Protein AF-A0A970DKD2-F1 (afdb_monomer_lite)

Foldseek 3Di:
DVLVVVVVVVVVVVVVCVVVPPDDPDDPVVVVVVVVVVVVVQVVDPPHPDDDDPPPPPPVCVVVVVVVVVVVVVVVVVVVVVVVVVVSVD

Structure (mmCIF, N/CA/C/O backbone):
data_AF-A0A970DKD2-F1
#
_entry.id   AF-A0A970DKD2-F1
#
loop_
_atom_site.group_PDB
_atom_site.id
_atom_site.type_symbol
_atom_site.label_atom_id
_atom_site.label_alt_id
_atom_site.label_comp_id
_atom_site.label_asym_id
_atom_site.label_entity_id
_atom_site.label_seq_id
_atom_site.pdbx_PDB_ins_code
_atom_site.Cartn_x
_atom_site.Cartn_y
_atom_site.Cartn_z
_atom_site.occupancy
_atom_site.B_iso_or_equiv
_atom_site.auth_seq_id
_atom_site.auth_comp_id
_atom_site.auth_asym_id
_atom_site.auth_atom_id
_atom_site.pdbx_PDB_model_num
ATOM 1 N N . MET A 1 1 ? 31.593 0.974 -17.034 1.00 57.31 1 MET A N 1
ATOM 2 C CA . MET A 1 1 ? 31.329 2.174 -16.200 1.00 57.31 1 MET A CA 1
ATOM 3 C C . MET A 1 1 ? 29.906 2.719 -16.338 1.00 57.31 1 MET A C 1
ATOM 5 O O . MET A 1 1 ? 29.270 2.896 -15.312 1.00 57.31 1 MET A O 1
ATOM 9 N N . LYS A 1 2 ? 29.355 2.919 -17.549 1.00 64.94 2 LYS A N 1
ATOM 10 C CA . LYS A 1 2 ? 27.972 3.428 -17.722 1.00 64.94 2 LYS A CA 1
ATOM 11 C C . LYS A 1 2 ? 26.890 2.531 -17.088 1.00 64.94 2 LYS A C 1
ATOM 13 O O . LYS A 1 2 ? 26.025 3.035 -16.386 1.00 64.94 2 LYS A O 1
ATOM 18 N N . ARG A 1 3 ? 26.994 1.204 -17.260 1.00 68.56 3 ARG A N 1
ATOM 19 C CA . ARG A 1 3 ? 26.063 0.219 -16.666 1.00 68.56 3 ARG A CA 1
ATOM 20 C C . ARG A 1 3 ? 26.084 0.237 -15.127 1.00 68.56 3 ARG A C 1
ATOM 22 O O . ARG A 1 3 ? 25.032 0.262 -14.506 1.00 68.56 3 ARG A O 1
ATOM 29 N N . ALA A 1 4 ? 27.271 0.335 -14.522 1.00 77.19 4 ALA A N 1
ATOM 30 C CA . ALA A 1 4 ? 27.421 0.440 -13.067 1.00 77.19 4 ALA A CA 1
ATOM 31 C C . ALA A 1 4 ? 26.809 1.737 -12.501 1.00 77.19 4 ALA A C 1
ATOM 33 O O . ALA A 1 4 ? 26.172 1.701 -11.454 1.00 77.19 4 ALA A O 1
ATOM 34 N N . GLY A 1 5 ? 26.940 2.860 -13.218 1.00 83.12 5 GLY A N 1
ATOM 35 C CA . GLY A 1 5 ? 26.309 4.125 -12.830 1.00 83.12 5 GLY A CA 1
ATOM 36 C C . GLY A 1 5 ? 24.779 4.062 -12.844 1.00 83.12 5 GLY A C 1
ATOM 37 O O . GLY A 1 5 ? 24.147 4.582 -11.934 1.00 83.12 5 GLY A O 1
ATOM 38 N N . ILE A 1 6 ? 24.182 3.376 -13.824 1.00 82.19 6 ILE A N 1
ATOM 39 C CA . ILE A 1 6 ? 22.721 3.206 -13.909 1.00 82.19 6 ILE A CA 1
ATOM 40 C C . ILE A 1 6 ? 22.201 2.312 -12.776 1.00 82.19 6 ILE A C 1
ATOM 42 O O . ILE A 1 6 ? 21.203 2.647 -12.144 1.00 82.19 6 ILE A O 1
ATOM 46 N N . VAL A 1 7 ? 22.900 1.213 -12.474 1.00 81.44 7 VAL A N 1
ATOM 47 C CA . VAL A 1 7 ? 22.553 0.331 -11.345 1.00 81.44 7 VAL A CA 1
ATOM 48 C C . VAL A 1 7 ? 22.650 1.083 -10.015 1.00 81.44 7 VAL A C 1
ATOM 50 O O . VAL A 1 7 ? 21.758 0.967 -9.179 1.00 81.44 7 VAL A O 1
ATOM 53 N N . PHE A 1 8 ? 23.684 1.910 -9.841 1.00 85.38 8 PHE A N 1
ATOM 54 C CA . PHE A 1 8 ? 23.826 2.766 -8.663 1.00 85.38 8 PHE A CA 1
ATOM 55 C C . PHE A 1 8 ? 22.672 3.776 -8.539 1.00 85.38 8 PHE A C 1
ATOM 57 O O . PHE A 1 8 ? 22.121 3.954 -7.458 1.00 85.38 8 PHE A O 1
ATOM 64 N N . LEU A 1 9 ? 22.247 4.384 -9.650 1.00 84.62 9 LEU A N 1
ATOM 65 C CA . LEU A 1 9 ? 21.143 5.349 -9.674 1.00 84.62 9 LEU A CA 1
ATOM 66 C C . LEU A 1 9 ? 19.790 4.691 -9.340 1.00 84.62 9 LEU A C 1
ATOM 68 O O . LEU A 1 9 ? 19.011 5.248 -8.567 1.00 84.62 9 LEU A O 1
ATOM 72 N N . LEU A 1 10 ? 19.541 3.481 -9.853 1.00 83.88 10 LEU A N 1
ATOM 73 C CA . LEU A 1 10 ? 18.378 2.662 -9.486 1.00 83.88 10 LEU A CA 1
ATOM 74 C C . LEU A 1 10 ? 18.370 2.325 -7.991 1.00 83.88 10 LEU A C 1
ATOM 76 O O . LEU A 1 10 ? 17.333 2.445 -7.341 1.00 83.88 10 LEU A O 1
ATOM 80 N N . LEU A 1 11 ? 19.528 1.962 -7.435 1.00 83.88 11 LEU A N 1
ATOM 81 C CA . LEU A 1 11 ? 19.675 1.692 -6.006 1.00 83.88 11 LEU A CA 1
ATOM 82 C C . LEU A 1 11 ? 19.359 2.942 -5.166 1.00 83.88 11 LEU A C 1
ATOM 84 O O . LEU A 1 11 ? 18.639 2.852 -4.175 1.00 83.88 11 LEU A O 1
ATOM 88 N N . CYS A 1 12 ? 19.838 4.119 -5.582 1.00 86.69 12 CYS A N 1
ATOM 89 C CA . CYS A 1 12 ? 19.521 5.386 -4.921 1.00 86.69 12 CYS A CA 1
ATOM 90 C C . CYS A 1 12 ? 18.019 5.703 -4.955 1.00 86.69 12 CYS A C 1
ATOM 92 O O . CYS A 1 12 ? 17.466 6.116 -3.936 1.00 86.69 12 CYS A O 1
ATOM 94 N N . PHE A 1 13 ? 17.351 5.485 -6.092 1.00 85.62 13 PHE A N 1
ATOM 95 C CA . PHE A 1 13 ? 15.900 5.663 -6.210 1.00 85.62 13 PHE A CA 1
ATOM 96 C C . PHE A 1 13 ? 15.130 4.714 -5.290 1.00 85.62 13 PHE A C 1
ATOM 98 O O . PHE A 1 13 ? 14.199 5.135 -4.608 1.00 85.62 13 PHE A O 1
ATOM 105 N N . PHE A 1 14 ? 15.550 3.451 -5.226 1.00 83.56 14 PHE A N 1
ATOM 106 C CA . PHE A 1 14 ? 14.939 2.455 -4.354 1.00 83.56 14 PHE A CA 1
ATOM 107 C C . PHE A 1 14 ? 15.078 2.830 -2.871 1.00 83.56 14 PHE A C 1
ATOM 109 O O . PHE A 1 14 ? 14.096 2.822 -2.129 1.00 83.56 14 PHE A O 1
ATOM 116 N N . LEU A 1 15 ? 16.276 3.246 -2.447 1.00 84.81 15 LEU A N 1
ATOM 117 C CA . LEU A 1 15 ? 16.526 3.700 -1.077 1.00 84.81 15 LEU A CA 1
ATOM 118 C C . LEU A 1 15 ? 15.724 4.961 -0.725 1.00 84.81 15 LEU A C 1
ATOM 120 O O . LEU A 1 15 ? 15.168 5.041 0.370 1.00 84.81 15 LEU A O 1
ATOM 124 N N . MET A 1 16 ? 15.608 5.923 -1.648 1.00 84.56 16 MET A N 1
ATOM 125 C CA . MET A 1 16 ? 14.751 7.098 -1.452 1.00 84.56 16 MET A CA 1
ATOM 126 C C . MET A 1 16 ? 13.272 6.722 -1.334 1.00 84.56 16 MET A C 1
ATOM 128 O O . MET A 1 16 ? 12.592 7.259 -0.463 1.00 84.56 16 MET A O 1
ATOM 132 N N . GLY A 1 17 ? 12.788 5.773 -2.140 1.00 81.25 17 GLY A N 1
ATOM 133 C CA . GLY A 1 17 ? 11.420 5.259 -2.044 1.00 81.25 17 GLY A CA 1
ATOM 134 C C . GLY A 1 17 ? 11.116 4.641 -0.678 1.00 81.25 17 GLY A C 1
ATOM 135 O O . GLY A 1 17 ? 10.075 4.928 -0.097 1.00 81.25 17 GLY A O 1
ATOM 136 N N . ILE A 1 18 ? 12.053 3.873 -0.111 1.00 79.00 18 ILE A N 1
ATOM 137 C CA . ILE A 1 18 ? 11.915 3.309 1.244 1.00 79.00 18 ILE A CA 1
ATOM 138 C C . ILE A 1 18 ? 11.859 4.412 2.306 1.00 79.00 18 ILE A C 1
ATOM 140 O O . ILE A 1 18 ? 11.058 4.332 3.235 1.00 79.00 18 ILE A O 1
ATOM 144 N N . ILE A 1 19 ? 12.708 5.439 2.196 1.00 80.19 19 ILE A N 1
ATOM 145 C CA . ILE A 1 19 ? 12.737 6.549 3.159 1.00 80.19 19 ILE A CA 1
ATOM 146 C C . ILE A 1 19 ? 11.450 7.379 3.073 1.00 80.19 19 ILE A C 1
ATOM 148 O O . ILE A 1 19 ? 10.889 7.717 4.112 1.00 80.19 19 ILE A O 1
ATOM 152 N N . ALA A 1 20 ? 10.974 7.673 1.861 1.00 76.12 20 ALA A N 1
ATOM 153 C CA . ALA A 1 20 ? 9.755 8.443 1.621 1.00 76.12 20 ALA A CA 1
ATOM 154 C C . ALA A 1 20 ? 8.477 7.666 1.973 1.00 76.12 20 ALA A C 1
ATOM 156 O O . ALA A 1 20 ? 7.503 8.259 2.422 1.00 76.12 20 ALA A O 1
ATOM 157 N N . GLY A 1 21 ? 8.489 6.342 1.801 1.00 65.50 21 GLY A N 1
ATOM 158 C CA . GLY A 1 21 ? 7.389 5.449 2.163 1.00 65.50 21 GLY A CA 1
ATOM 159 C C . GLY A 1 21 ? 7.334 5.097 3.649 1.00 65.50 21 GLY A C 1
ATOM 160 O O . GLY A 1 21 ? 6.452 4.338 4.052 1.00 65.50 21 GLY A O 1
ATOM 161 N N . LYS A 1 22 ? 8.254 5.615 4.480 1.00 64.38 22 LYS A N 1
ATOM 162 C CA . LYS A 1 22 ? 8.117 5.482 5.931 1.00 64.38 22 LYS A CA 1
ATOM 163 C C . LYS A 1 22 ? 6.798 6.138 6.339 1.00 64.38 22 LYS A C 1
ATOM 165 O O . LYS A 1 22 ? 6.623 7.322 6.053 1.00 64.38 22 LYS A O 1
ATOM 170 N N . PRO A 1 23 ? 5.892 5.408 7.007 1.00 57.03 23 PRO A N 1
ATOM 171 C CA . PRO A 1 23 ? 4.639 5.989 7.445 1.00 57.03 23 PRO A CA 1
ATOM 172 C C . PRO A 1 23 ? 4.935 7.206 8.323 1.00 57.03 23 PRO A C 1
ATOM 174 O O . PRO A 1 23 ? 5.621 7.105 9.345 1.00 57.03 23 PRO A O 1
ATOM 177 N N . THR A 1 24 ? 4.450 8.374 7.903 1.00 60.59 24 THR A N 1
ATOM 178 C CA . THR A 1 24 ? 4.328 9.531 8.787 1.00 60.59 24 THR A CA 1
ATOM 179 C C . THR A 1 24 ? 3.458 9.099 9.964 1.00 60.59 24 THR A C 1
ATOM 181 O O . THR A 1 24 ? 2.481 8.385 9.765 1.00 60.59 24 THR A O 1
ATOM 184 N N . ARG A 1 25 ? 3.862 9.460 11.184 1.00 53.53 25 ARG A N 1
ATOM 185 C CA . ARG A 1 25 ? 3.452 8.857 12.470 1.00 53.53 25 ARG A CA 1
ATOM 186 C C . ARG A 1 25 ? 1.945 8.800 12.782 1.00 53.53 25 ARG A C 1
ATOM 188 O O . ARG A 1 25 ? 1.610 8.189 13.783 1.00 53.53 25 ARG A O 1
ATOM 195 N N . ASP A 1 26 ? 1.070 9.309 11.925 1.00 55.50 26 ASP A N 1
ATOM 196 C CA . ASP A 1 26 ? -0.383 9.162 12.028 1.00 55.50 26 ASP A CA 1
ATOM 197 C C . ASP A 1 26 ? -0.872 8.166 10.973 1.00 55.50 26 ASP A C 1
ATOM 199 O O . ASP A 1 26 ? -1.406 8.518 9.921 1.00 55.50 26 ASP A O 1
ATOM 203 N N . THR A 1 27 ? -0.614 6.882 11.214 1.00 61.94 27 THR A N 1
ATOM 204 C CA . THR A 1 27 ? -1.222 5.832 10.385 1.00 61.94 27 THR A CA 1
ATOM 205 C C . THR A 1 27 ? -2.674 5.642 10.797 1.00 61.94 27 THR A C 1
ATOM 207 O O . THR A 1 27 ? -2.979 5.657 11.987 1.00 61.94 27 THR A O 1
ATOM 210 N N . ALA A 1 28 ? -3.561 5.384 9.833 1.00 63.41 28 ALA A N 1
ATOM 211 C CA . ALA A 1 28 ? -4.954 5.016 10.103 1.00 63.41 28 ALA A CA 1
ATOM 212 C C . ALA A 1 28 ? -5.067 3.869 11.127 1.00 63.41 28 ALA A C 1
ATOM 214 O O . ALA A 1 28 ? -5.999 3.827 11.916 1.00 63.41 28 ALA A O 1
ATOM 215 N N . SER A 1 29 ? -4.078 2.971 11.177 1.00 65.88 29 SER A N 1
ATOM 216 C CA . SER A 1 29 ? -3.994 1.892 12.164 1.00 65.88 29 SER A CA 1
ATOM 217 C C . SER A 1 29 ? -3.839 2.376 13.608 1.00 65.88 29 SER A C 1
ATOM 219 O O . SER A 1 29 ? -4.289 1.696 14.525 1.00 65.88 29 SER A O 1
ATOM 221 N N . GLN A 1 30 ? -3.179 3.514 13.826 1.00 70.38 30 GLN A N 1
ATOM 22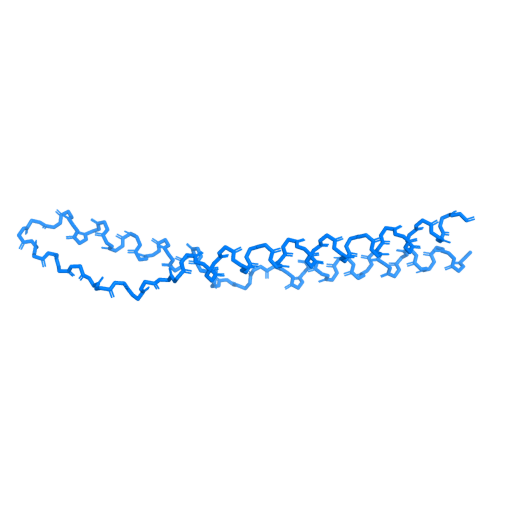2 C CA . GLN A 1 30 ? -2.979 4.085 15.155 1.00 70.38 30 GLN A CA 1
ATOM 223 C C . GLN A 1 30 ? -4.248 4.798 15.641 1.00 70.38 30 GLN A C 1
ATOM 225 O O . GLN A 1 30 ? -4.652 4.566 16.775 1.00 70.38 30 GLN A O 1
ATOM 230 N N . ASP A 1 31 ? -4.926 5.538 14.755 1.00 75.88 31 ASP A N 1
ATOM 231 C CA . ASP A 1 31 ? -6.259 6.118 15.005 1.00 75.88 31 ASP A CA 1
ATOM 232 C C . ASP A 1 31 ? -7.307 5.022 15.272 1.00 75.88 31 ASP A C 1
ATOM 234 O O . ASP A 1 31 ? -8.052 5.082 16.244 1.00 75.88 31 ASP A O 1
ATOM 238 N N . LEU A 1 32 ? -7.307 3.944 14.479 1.00 77.62 32 LEU A N 1
ATOM 239 C CA . LEU A 1 32 ? -8.187 2.791 14.705 1.00 77.62 32 LEU A CA 1
ATOM 240 C C . LEU A 1 32 ? -7.932 2.113 16.052 1.00 77.62 32 LEU A C 1
ATOM 242 O O . LEU A 1 32 ? -8.878 1.679 16.705 1.00 77.62 32 LEU A O 1
ATOM 246 N N . LYS A 1 33 ? -6.667 2.014 16.470 1.00 78.62 33 LYS A N 1
ATOM 247 C CA . LYS A 1 33 ? -6.314 1.420 17.760 1.00 78.62 33 LYS A CA 1
ATOM 248 C C . LYS A 1 33 ? -6.786 2.288 18.926 1.00 78.62 33 LYS A C 1
ATOM 250 O O . LYS A 1 33 ? -7.324 1.754 19.884 1.00 78.62 33 LYS A O 1
ATOM 255 N N . GLU A 1 34 ? -6.616 3.602 18.828 1.00 82.06 34 GLU A N 1
ATOM 256 C CA . GLU A 1 34 ? -7.076 4.548 19.849 1.00 82.06 34 GLU A CA 1
ATOM 257 C C . GLU A 1 34 ? -8.606 4.525 19.987 1.00 82.06 34 GLU A C 1
ATOM 259 O O . GLU A 1 34 ? -9.125 4.375 21.091 1.00 82.06 34 GLU A O 1
ATOM 264 N N . ARG A 1 35 ? -9.333 4.531 18.863 1.00 80.19 35 ARG A N 1
ATOM 265 C CA . ARG A 1 35 ? -10.800 4.401 18.857 1.00 80.19 35 ARG A CA 1
ATOM 266 C C . ARG A 1 35 ? -11.287 3.071 19.427 1.00 80.19 35 ARG A C 1
ATOM 268 O O . ARG A 1 35 ? -12.323 3.040 20.085 1.00 80.19 35 ARG A O 1
ATOM 275 N N . LEU A 1 36 ? -10.562 1.980 19.174 1.00 83.44 36 LEU A N 1
ATOM 276 C CA . LEU A 1 36 ? -10.896 0.666 19.722 1.00 83.44 36 LEU A CA 1
ATOM 277 C C . LEU A 1 36 ? -10.715 0.634 21.245 1.00 83.44 36 LEU A C 1
ATOM 279 O O . LEU A 1 36 ? -11.611 0.172 21.946 1.00 83.44 36 LEU A O 1
ATOM 283 N N . ASP A 1 37 ? -9.600 1.167 21.751 1.00 84.75 37 ASP A N 1
ATOM 284 C CA . ASP A 1 37 ? -9.330 1.244 23.192 1.00 84.75 37 ASP A CA 1
ATOM 285 C C . ASP A 1 37 ? -10.393 2.088 23.922 1.00 84.75 37 ASP A C 1
ATOM 287 O O . ASP A 1 37 ? -10.786 1.768 25.047 1.00 84.75 37 ASP A O 1
ATOM 291 N N . ASP A 1 38 ? -10.872 3.169 23.304 1.00 82.94 38 ASP A N 1
ATOM 292 C CA . ASP A 1 38 ? -11.923 4.011 23.883 1.00 82.94 38 ASP A CA 1
ATOM 293 C C . ASP A 1 38 ? -13.302 3.345 23.836 1.00 82.94 38 ASP A C 1
ATOM 295 O O . ASP A 1 38 ? -14.025 3.376 24.835 1.00 82.94 38 ASP A O 1
ATOM 299 N N . PHE A 1 39 ? -13.626 2.647 22.744 1.00 81.75 39 PHE A N 1
ATOM 300 C CA . PHE A 1 39 ? -14.829 1.820 22.655 1.00 81.75 39 PHE A CA 1
ATOM 301 C C . PHE A 1 39 ? -14.846 0.719 23.725 1.00 81.75 39 PHE A C 1
ATOM 303 O O . PHE A 1 39 ? -15.858 0.529 24.400 1.00 81.75 39 PHE A O 1
ATOM 310 N N . GLU A 1 40 ? -13.726 0.017 23.932 1.00 81.06 40 GLU A N 1
ATOM 311 C CA . GLU A 1 40 ? -13.619 -1.024 24.960 1.00 81.06 40 GLU A CA 1
ATOM 312 C C . GLU A 1 40 ? -13.866 -0.466 26.369 1.00 81.06 40 GLU A C 1
ATOM 314 O O . GLU A 1 40 ? -14.603 -1.065 27.151 1.00 81.06 40 GLU A O 1
ATOM 319 N N . LYS A 1 41 ? -13.324 0.709 26.709 1.00 83.06 41 LYS A N 1
ATOM 320 C CA . LYS A 1 41 ? -13.608 1.349 28.009 1.00 83.06 41 LYS A CA 1
ATOM 321 C C . LYS A 1 41 ? -15.084 1.715 28.157 1.00 83.06 41 LYS A C 1
ATOM 323 O O . LYS A 1 41 ? -15.659 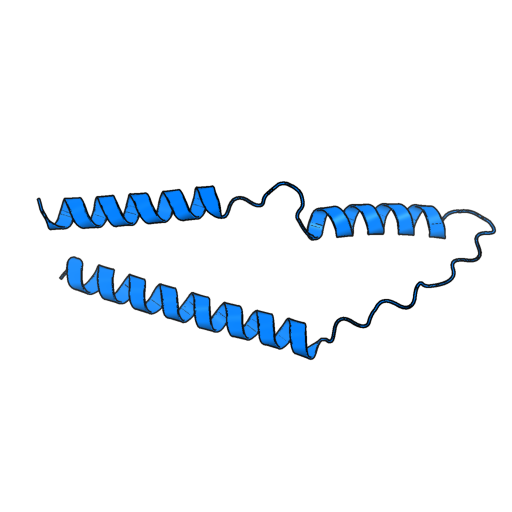1.573 29.240 1.00 83.06 41 LYS A O 1
ATOM 328 N N . GLU A 1 42 ? -15.692 2.188 27.076 1.00 77.56 42 GLU A N 1
ATOM 329 C CA . GLU A 1 42 ? -17.075 2.641 27.057 1.00 77.56 42 GLU A CA 1
ATOM 330 C C . GLU A 1 42 ? -18.060 1.480 27.295 1.00 77.56 42 GLU A C 1
ATOM 332 O O . GLU A 1 42 ? -18.977 1.615 28.109 1.00 77.56 42 GLU A O 1
ATOM 337 N N . ILE A 1 43 ? -17.837 0.306 26.693 1.00 76.50 43 ILE A N 1
ATOM 338 C CA . ILE A 1 43 ? -18.723 -0.865 26.857 1.00 76.50 43 ILE A CA 1
ATOM 339 C C . ILE A 1 43 ? -18.574 -1.590 28.205 1.00 76.50 43 ILE A C 1
ATOM 341 O O . ILE A 1 43 ? -19.496 -2.285 28.631 1.00 76.50 43 ILE A O 1
ATOM 345 N N . VAL A 1 44 ? -17.431 -1.456 28.887 1.00 80.44 44 VAL A N 1
ATOM 346 C CA . V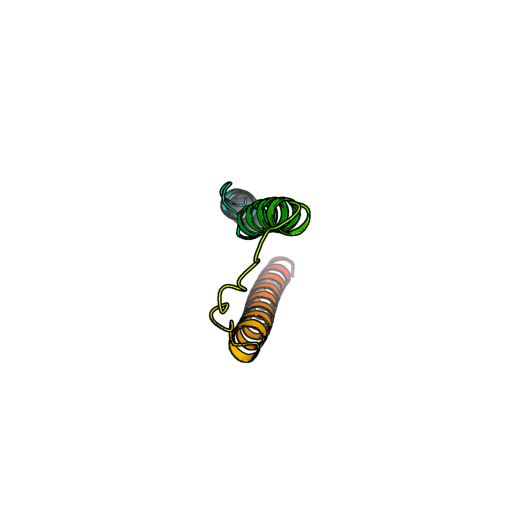AL A 1 44 ? -17.181 -2.108 30.192 1.00 80.44 44 VAL A CA 1
ATOM 347 C C . VAL A 1 44 ? -17.741 -1.272 31.357 1.00 80.44 44 VAL A C 1
ATOM 349 O O . VAL A 1 44 ? -17.868 -1.764 32.480 1.00 80.44 44 VAL A O 1
ATOM 352 N N . THR A 1 45 ? -18.116 -0.012 31.109 1.00 80.62 45 THR A N 1
ATOM 353 C CA . THR A 1 45 ? -18.620 0.903 32.140 1.00 80.62 45 THR A CA 1
ATOM 354 C C . THR A 1 45 ? -20.050 0.522 32.576 1.00 80.62 45 THR A C 1
ATOM 356 O O . THR A 1 45 ? -20.968 0.539 31.752 1.00 80.62 45 THR A O 1
ATOM 359 N N . PRO A 1 46 ? -20.292 0.195 33.864 1.00 71.44 46 PRO A N 1
ATOM 360 C CA . PRO A 1 46 ? -21.614 -0.216 34.336 1.00 71.44 46 PRO A CA 1
ATOM 361 C C . PRO A 1 46 ? -22.645 0.910 34.192 1.00 71.44 46 PRO A C 1
ATOM 363 O O . PRO A 1 46 ? -22.428 2.014 34.687 1.00 71.44 46 PRO A O 1
ATOM 366 N N . GLY A 1 47 ? -23.789 0.617 33.567 1.00 74.94 47 GLY A N 1
ATOM 367 C CA . GLY A 1 47 ? -24.884 1.579 33.383 1.00 74.94 47 GLY A CA 1
ATOM 368 C C . GLY A 1 47 ? -24.740 2.500 32.170 1.00 74.94 47 GLY A C 1
ATOM 369 O O . GLY A 1 47 ? -25.485 3.470 32.071 1.00 74.94 47 GLY A O 1
ATOM 370 N N . ASN A 1 48 ? -23.807 2.214 31.261 1.00 70.69 48 ASN A N 1
ATOM 371 C CA . ASN A 1 48 ? -23.661 2.986 30.037 1.00 70.69 48 ASN A CA 1
ATOM 372 C C . ASN A 1 48 ? -24.686 2.566 28.964 1.00 70.69 48 ASN A C 1
ATOM 374 O O . ASN A 1 48 ? -24.826 1.380 28.660 1.00 70.69 48 ASN A O 1
ATOM 378 N N . GLU A 1 49 ? -25.377 3.536 28.364 1.00 70.00 49 GLU A N 1
ATOM 379 C CA . GLU A 1 49 ? -26.250 3.337 27.201 1.00 70.00 49 GLU A CA 1
ATOM 380 C C . GLU A 1 49 ? -25.447 3.613 25.926 1.00 70.00 49 GLU A C 1
ATOM 382 O O . GLU A 1 49 ? -25.548 4.678 25.313 1.00 70.00 49 GLU A O 1
ATOM 387 N N . TYR A 1 50 ? -24.606 2.649 25.536 1.00 68.19 50 TYR A N 1
ATOM 388 C CA . TYR A 1 50 ? -23.842 2.763 24.296 1.00 68.19 50 TYR A CA 1
ATOM 389 C C . TYR A 1 50 ? -24.799 2.906 23.107 1.00 68.19 50 TYR A C 1
ATOM 391 O O . TYR A 1 50 ? -25.538 1.980 22.761 1.00 68.19 50 TYR A O 1
ATOM 399 N N . THR A 1 51 ? -24.782 4.080 22.478 1.00 69.81 51 THR A N 1
ATOM 400 C CA . THR A 1 51 ? -25.566 4.355 21.277 1.00 69.81 51 THR A CA 1
ATOM 401 C C . THR A 1 51 ? -24.620 4.228 20.087 1.00 69.81 51 THR A C 1
ATOM 403 O O . THR A 1 51 ? -23.747 5.084 19.938 1.00 69.81 51 THR A O 1
ATOM 406 N N . PRO A 1 52 ? -24.732 3.180 19.249 1.00 65.75 52 PRO A N 1
ATOM 407 C CA . PRO A 1 52 ? -23.815 2.999 18.135 1.00 65.75 52 PRO A CA 1
ATOM 408 C C . PRO A 1 52 ? -23.893 4.216 17.218 1.00 65.75 52 PRO A C 1
ATOM 410 O O . PRO A 1 52 ? -24.949 4.528 16.658 1.00 65.75 52 PRO A O 1
ATOM 413 N N . VAL A 1 53 ? -22.764 4.908 17.069 1.00 66.81 53 VAL A N 1
ATOM 414 C CA . VAL A 1 53 ? -22.609 5.919 16.029 1.00 66.81 53 VAL A CA 1
ATOM 415 C C . VAL A 1 53 ? -22.815 5.179 14.715 1.00 66.81 53 VAL A C 1
ATOM 417 O O . VAL A 1 53 ? -22.140 4.187 14.453 1.00 66.81 53 VAL A O 1
ATOM 420 N N . SER A 1 54 ? -23.799 5.600 13.919 1.00 57.81 54 SER A N 1
ATOM 421 C CA . SER A 1 54 ? -23.999 5.053 12.580 1.00 57.81 54 SER A CA 1
ATOM 422 C C . SER A 1 54 ? -22.729 5.325 11.787 1.00 57.81 54 SER A C 1
ATOM 424 O O . SER A 1 54 ? -22.563 6.428 11.268 1.00 57.81 54 SER A O 1
ATOM 426 N N . GLU A 1 55 ? -21.830 4.345 11.721 1.00 60.81 55 GLU A N 1
ATOM 427 C CA . GLU A 1 55 ? -20.647 4.431 10.884 1.00 60.81 55 GLU A CA 1
ATOM 428 C C . GLU A 1 55 ? -21.109 4.780 9.473 1.00 60.81 55 GLU A C 1
ATOM 430 O O . GLU A 1 55 ? -22.033 4.165 8.921 1.00 60.81 55 GLU A O 1
ATOM 435 N N . GLU A 1 56 ? -20.502 5.819 8.906 1.00 60.66 56 GLU A N 1
ATOM 436 C CA . GLU A 1 56 ? -20.575 6.076 7.480 1.00 60.66 56 GLU A CA 1
ATOM 437 C C . GLU A 1 56 ? -20.123 4.771 6.822 1.00 60.66 56 GLU A C 1
ATOM 439 O O . GLU A 1 56 ? -18.958 4.393 6.936 1.00 60.66 56 GLU A O 1
ATOM 444 N N . LYS A 1 57 ? -21.071 3.998 6.274 1.00 59.25 57 LYS A N 1
ATOM 445 C CA . LYS A 1 57 ? -20.789 2.680 5.703 1.00 59.25 57 LYS A CA 1
ATOM 446 C C . LYS A 1 57 ? -19.722 2.876 4.639 1.00 59.25 57 LYS A C 1
ATOM 448 O O . LYS A 1 57 ? -20.040 3.311 3.534 1.00 59.25 57 LYS A O 1
ATOM 453 N N . VAL A 1 58 ? -18.470 2.573 4.969 1.00 60.06 58 VAL A N 1
ATOM 454 C CA . VAL A 1 58 ? -17.393 2.561 3.988 1.00 60.06 58 VAL A CA 1
ATOM 455 C C . VAL A 1 58 ? -17.811 1.525 2.958 1.00 60.06 58 VAL A C 1
ATOM 457 O O . VAL A 1 58 ? -17.918 0.344 3.286 1.00 60.06 58 VAL A O 1
ATOM 460 N N . ASP A 1 59 ? -18.140 1.974 1.745 1.00 65.56 59 ASP A N 1
ATOM 461 C CA . ASP A 1 59 ? -18.653 1.088 0.706 1.00 65.56 59 ASP A CA 1
ATOM 462 C C . ASP A 1 59 ? -17.605 -0.011 0.455 1.00 65.56 59 ASP A C 1
ATOM 464 O O . ASP A 1 59 ? -16.492 0.286 -0.004 1.00 65.56 59 ASP A O 1
ATOM 468 N N . PRO A 1 60 ? -17.914 -1.285 0.754 1.00 63.91 60 PRO A N 1
ATOM 469 C CA . PRO A 1 60 ? -16.964 -2.373 0.567 1.00 63.91 60 PRO A CA 1
ATOM 470 C C . PRO A 1 60 ? -16.530 -2.504 -0.900 1.00 63.91 60 PRO A C 1
ATOM 472 O O . PRO A 1 60 ? -15.432 -2.996 -1.171 1.00 63.91 60 PRO A O 1
ATOM 475 N N . ASN A 1 61 ? -17.331 -2.011 -1.854 1.00 71.00 61 ASN A N 1
ATOM 476 C CA . ASN A 1 61 ? -16.960 -1.969 -3.265 1.00 71.00 61 ASN A CA 1
ATOM 477 C C . ASN A 1 61 ? -15.848 -0.952 -3.539 1.00 71.00 61 ASN A C 1
ATOM 479 O O . ASN A 1 61 ? -14.955 -1.240 -4.338 1.00 71.00 61 ASN A O 1
ATOM 483 N N . LEU A 1 62 ? -15.848 0.196 -2.851 1.00 69.38 62 LEU A N 1
ATOM 484 C CA . LEU A 1 62 ? -14.775 1.185 -2.966 1.00 69.38 62 LEU A CA 1
ATOM 485 C C . LEU A 1 62 ? -13.463 0.614 -2.431 1.00 69.38 62 LEU A C 1
ATOM 487 O O . LEU A 1 62 ? -12.467 0.632 -3.148 1.00 69.38 62 LEU A O 1
ATOM 491 N N . SER A 1 63 ? -13.469 0.017 -1.237 1.00 74.12 63 SER A N 1
ATOM 492 C CA . SER A 1 63 ? -12.256 -0.553 -0.631 1.00 74.12 63 SER A CA 1
ATOM 493 C C . SER A 1 63 ? -11.679 -1.716 -1.455 1.00 74.12 63 SER A C 1
ATOM 495 O O . SER A 1 63 ? -10.481 -1.761 -1.737 1.00 74.12 63 SER A O 1
ATOM 497 N N . ASN A 1 64 ? -12.537 -2.614 -1.953 1.00 76.62 64 ASN A N 1
ATOM 498 C CA . ASN A 1 64 ? -12.123 -3.723 -2.817 1.00 76.62 64 ASN A CA 1
ATOM 499 C C . ASN A 1 64 ? -11.600 -3.237 -4.181 1.00 76.62 64 ASN A C 1
ATOM 501 O O . ASN A 1 64 ? -10.609 -3.757 -4.695 1.00 76.62 64 ASN A O 1
ATOM 505 N N . SER A 1 65 ? -12.242 -2.225 -4.775 1.00 75.44 65 SER A N 1
ATOM 506 C CA . SER A 1 65 ? -11.784 -1.650 -6.046 1.00 75.44 65 SER A CA 1
ATOM 507 C C . SER A 1 65 ? -10.446 -0.921 -5.899 1.00 75.44 65 SER A C 1
ATOM 509 O O . SER A 1 65 ? -9.565 -1.130 -6.729 1.00 75.44 65 SER A O 1
ATOM 511 N N . LEU A 1 66 ? -10.253 -0.165 -4.813 1.00 79.06 66 LEU A N 1
ATOM 512 C CA . LEU A 1 66 ? -8.988 0.484 -4.462 1.00 79.06 66 LEU A CA 1
ATOM 513 C C . LEU A 1 66 ? -7.874 -0.538 -4.242 1.00 79.06 66 LEU A C 1
ATOM 515 O O . LEU A 1 66 ? -6.784 -0.368 -4.783 1.00 79.06 66 LEU A O 1
ATOM 519 N N . ALA A 1 67 ? -8.149 -1.622 -3.511 1.00 77.44 67 ALA A N 1
ATOM 520 C CA . ALA A 1 67 ? -7.174 -2.685 -3.287 1.00 77.44 67 ALA A CA 1
ATOM 521 C C . ALA A 1 67 ? -6.744 -3.344 -4.608 1.00 77.44 67 ALA A C 1
ATOM 523 O O . ALA A 1 67 ? -5.551 -3.429 -4.895 1.00 77.44 67 ALA A O 1
ATOM 524 N N . LYS A 1 68 ? -7.706 -3.725 -5.462 1.00 82.06 68 LYS A N 1
ATOM 525 C CA . LYS A 1 68 ? -7.425 -4.318 -6.782 1.00 82.06 68 LYS A CA 1
ATOM 526 C C . LYS A 1 68 ? -6.702 -3.356 -7.720 1.00 82.06 68 LYS A C 1
ATOM 528 O O . LYS A 1 68 ? -5.831 -3.762 -8.485 1.00 82.06 68 LYS A O 1
ATOM 533 N N . GLN A 1 69 ? -7.068 -2.077 -7.695 1.00 82.44 69 GLN A N 1
ATOM 534 C CA . GLN A 1 69 ? -6.419 -1.060 -8.513 1.00 82.44 69 GLN A CA 1
ATOM 535 C C . GLN A 1 69 ? -4.981 -0.821 -8.044 1.00 82.44 69 GLN A C 1
ATOM 537 O O . GLN A 1 69 ? -4.079 -0.763 -8.877 1.00 82.44 69 GLN A O 1
ATOM 542 N N . GLY A 1 70 ? -4.752 -0.770 -6.729 1.00 78.94 70 GLY A N 1
ATOM 543 C CA . GLY A 1 70 ? -3.420 -0.715 -6.132 1.00 78.94 70 GLY A CA 1
ATOM 544 C C . GLY A 1 70 ? -2.560 -1.915 -6.526 1.00 78.94 70 GLY A C 1
ATOM 545 O O . GLY A 1 70 ? -1.440 -1.729 -6.992 1.00 78.94 70 GLY A O 1
ATOM 546 N N . GLU A 1 71 ? -3.100 -3.130 -6.434 1.00 78.38 71 GLU A N 1
ATOM 547 C CA . GLU A 1 71 ? -2.415 -4.363 -6.841 1.00 78.38 71 GLU A CA 1
ATOM 548 C C . GLU A 1 71 ? -2.000 -4.331 -8.322 1.00 78.38 71 GLU A C 1
ATOM 550 O O . GLU A 1 71 ? -0.837 -4.567 -8.652 1.00 78.38 71 GLU A O 1
ATOM 555 N N . ASN A 1 72 ? -2.915 -3.955 -9.220 1.00 85.50 72 ASN A N 1
ATOM 556 C CA . ASN A 1 72 ? -2.629 -3.861 -10.653 1.00 85.50 72 ASN A CA 1
ATOM 557 C C . ASN A 1 72 ? -1.572 -2.795 -10.979 1.00 85.50 72 ASN A C 1
ATOM 559 O O . ASN A 1 72 ? 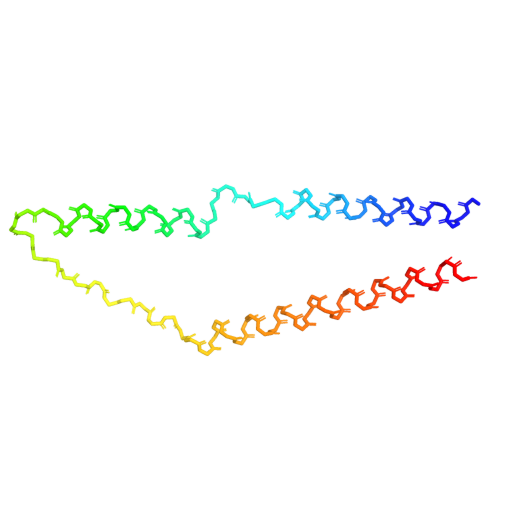-0.710 -3.019 -11.832 1.00 85.50 72 ASN A O 1
ATOM 563 N N . ILE A 1 73 ? -1.618 -1.643 -10.302 1.00 80.50 73 ILE A N 1
ATOM 564 C CA . ILE A 1 73 ? -0.633 -0.568 -10.475 1.00 80.50 73 ILE A CA 1
ATOM 565 C C . ILE A 1 73 ? 0.745 -1.028 -9.993 1.00 80.50 73 ILE A C 1
ATOM 567 O O . ILE A 1 73 ? 1.733 -0.844 -10.704 1.00 80.50 73 ILE A O 1
ATOM 571 N N . ILE A 1 74 ? 0.816 -1.654 -8.816 1.00 81.06 74 ILE A N 1
ATOM 572 C CA . ILE A 1 74 ? 2.067 -2.160 -8.244 1.00 81.06 74 ILE A CA 1
ATOM 573 C C . ILE A 1 74 ? 2.690 -3.199 -9.181 1.00 81.06 74 ILE A C 1
ATOM 575 O O . ILE A 1 74 ? 3.856 -3.061 -9.554 1.00 81.06 74 ILE A O 1
ATOM 579 N N . ASN A 1 75 ? 1.908 -4.183 -9.630 1.00 85.62 75 ASN A N 1
ATOM 580 C CA . ASN A 1 75 ? 2.380 -5.223 -10.544 1.00 85.62 75 ASN A CA 1
ATOM 581 C C . ASN A 1 75 ? 2.881 -4.632 -11.874 1.00 85.62 75 ASN A C 1
ATOM 583 O O . ASN A 1 75 ? 3.964 -4.988 -12.337 1.00 85.62 75 ASN A O 1
ATOM 587 N N . GLY A 1 76 ? 2.160 -3.659 -12.444 1.00 84.94 76 GLY A N 1
ATOM 588 C CA . GLY A 1 76 ? 2.585 -2.973 -13.667 1.00 84.94 76 GLY A CA 1
ATOM 589 C C . GLY A 1 76 ? 3.905 -2.207 -13.512 1.00 84.94 76 GLY A C 1
ATOM 590 O O . G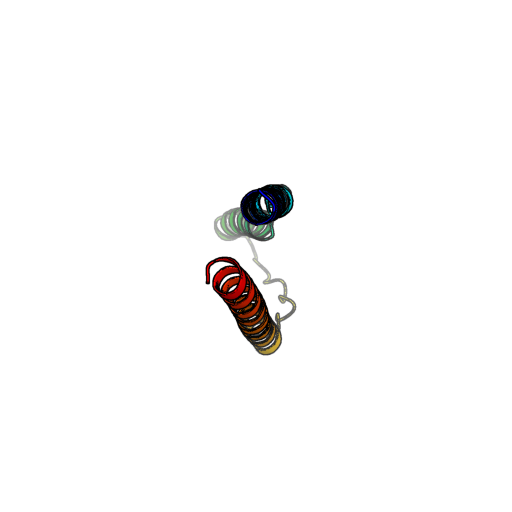LY A 1 76 ? 4.756 -2.254 -14.404 1.00 84.94 76 GLY A O 1
ATOM 591 N N . ILE A 1 77 ? 4.114 -1.535 -12.374 1.00 83.31 77 ILE A N 1
ATOM 592 C CA . ILE A 1 77 ? 5.369 -0.825 -12.078 1.00 83.31 77 ILE A CA 1
ATOM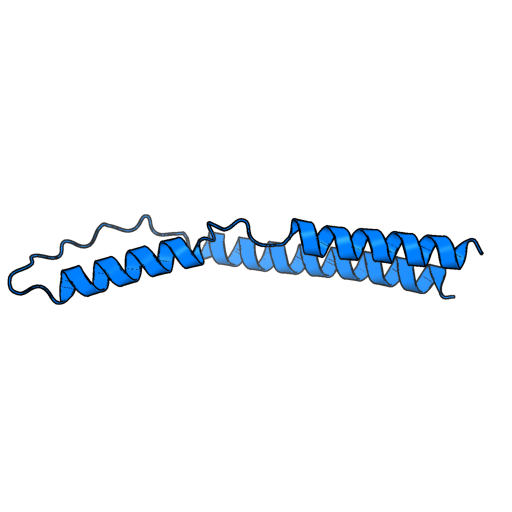 593 C C . ILE A 1 77 ? 6.534 -1.815 -11.960 1.00 83.31 77 ILE A C 1
ATOM 595 O O . ILE A 1 77 ? 7.599 -1.575 -12.535 1.00 83.31 77 ILE A O 1
ATOM 599 N N . PHE A 1 78 ? 6.338 -2.934 -11.258 1.00 84.81 78 PHE A N 1
ATOM 600 C CA . PHE A 1 78 ? 7.373 -3.957 -11.108 1.00 84.81 78 PHE A CA 1
ATOM 601 C C . PHE A 1 78 ? 7.736 -4.614 -12.440 1.00 84.81 78 PHE A C 1
ATOM 603 O O . PHE A 1 78 ? 8.921 -4.744 -12.738 1.00 84.81 78 PHE A O 1
ATOM 610 N N . ASP A 1 79 ? 6.760 -4.946 -13.285 1.00 88.44 79 ASP A N 1
ATOM 611 C CA . ASP A 1 79 ? 7.018 -5.536 -14.602 1.00 88.44 79 ASP A CA 1
ATOM 612 C C . ASP A 1 79 ? 7.850 -4.616 -15.504 1.00 88.44 79 ASP A C 1
ATOM 614 O O . ASP A 1 79 ? 8.778 -5.064 -16.187 1.00 88.44 79 ASP A O 1
ATOM 618 N N . VAL A 1 80 ? 7.550 -3.313 -15.502 1.00 84.12 80 VAL A N 1
ATOM 619 C CA . VAL A 1 80 ? 8.336 -2.316 -16.241 1.00 84.12 80 VAL A CA 1
ATOM 620 C C . VAL A 1 80 ? 9.744 -2.206 -15.658 1.00 84.12 80 VAL A C 1
ATOM 622 O O . VAL A 1 80 ? 10.719 -2.226 -16.413 1.00 84.12 80 VAL A O 1
ATOM 625 N N . ALA A 1 81 ? 9.871 -2.147 -14.330 1.00 81.38 81 ALA A N 1
ATOM 626 C CA . ALA A 1 81 ? 11.164 -2.082 -13.658 1.00 81.38 81 ALA A CA 1
ATOM 627 C C . ALA A 1 81 ? 12.034 -3.312 -13.972 1.00 81.38 81 ALA A C 1
ATOM 629 O O . ALA A 1 81 ? 13.194 -3.162 -14.360 1.00 81.38 81 ALA A O 1
ATOM 630 N N . PHE A 1 82 ? 11.478 -4.524 -13.897 1.00 85.06 82 PHE A N 1
ATOM 631 C CA . PHE A 1 82 ? 12.199 -5.758 -14.207 1.00 85.06 82 PHE A CA 1
ATOM 632 C C . PHE A 1 82 ? 12.588 -5.858 -15.683 1.00 85.06 82 PHE A C 1
ATOM 634 O O . PHE A 1 82 ? 13.706 -6.280 -15.981 1.00 85.06 82 PHE A O 1
ATOM 641 N N . LYS A 1 83 ? 11.730 -5.418 -16.615 1.00 86.50 83 LYS A N 1
ATOM 642 C CA . LYS A 1 83 ? 12.080 -5.346 -18.046 1.00 86.50 83 LYS A CA 1
ATOM 643 C C . LYS A 1 83 ? 13.246 -4.394 -18.304 1.00 86.50 83 LYS A C 1
ATOM 645 O O . LYS A 1 83 ? 14.156 -4.742 -19.053 1.00 86.50 83 LYS A O 1
ATOM 650 N N . LEU A 1 84 ? 13.248 -3.220 -17.671 1.00 80.06 84 LEU A N 1
ATOM 651 C CA . LEU A 1 84 ? 14.352 -2.263 -17.783 1.00 80.06 84 LEU A CA 1
ATOM 652 C C . LEU A 1 84 ? 15.652 -2.839 -17.217 1.00 80.06 84 LEU A C 1
ATOM 654 O O . LEU A 1 84 ? 16.690 -2.736 -17.865 1.00 80.06 84 LEU A O 1
ATOM 658 N N . ILE A 1 85 ? 15.595 -3.492 -16.052 1.00 78.69 85 ILE A N 1
ATOM 659 C CA . ILE A 1 85 ? 16.761 -4.150 -15.447 1.00 78.69 85 ILE A CA 1
ATOM 660 C C . ILE A 1 85 ? 17.294 -5.253 -16.365 1.00 78.69 85 ILE A C 1
ATOM 662 O O . ILE A 1 85 ? 18.496 -5.292 -16.622 1.00 78.69 85 ILE A O 1
ATOM 666 N N . LYS A 1 86 ? 16.418 -6.110 -16.902 1.00 83.19 86 LYS A N 1
ATOM 667 C CA . LYS A 1 86 ? 16.804 -7.202 -17.804 1.00 83.19 86 LYS A CA 1
ATOM 668 C C . LYS A 1 86 ? 17.500 -6.678 -19.064 1.00 83.19 86 LYS A C 1
ATOM 670 O O . LYS A 1 86 ? 18.579 -7.157 -19.393 1.00 83.19 86 LYS A O 1
ATOM 675 N N . ASN A 1 87 ? 16.950 -5.632 -19.684 1.00 83.44 87 ASN A N 1
ATOM 676 C CA . ASN A 1 87 ? 17.539 -4.982 -20.860 1.00 83.44 87 ASN A CA 1
ATOM 677 C C . ASN A 1 87 ? 18.888 -4.289 -20.588 1.00 83.44 87 ASN A C 1
ATOM 679 O O . ASN A 1 87 ? 19.617 -3.992 -21.529 1.00 83.44 87 ASN A O 1
ATOM 683 N N . ILE A 1 88 ? 19.202 -3.958 -19.332 1.00 77.25 88 ILE A N 1
ATOM 684 C CA . ILE A 1 88 ? 20.495 -3.370 -18.942 1.00 77.25 88 ILE A CA 1
ATOM 685 C C . ILE A 1 88 ? 21.531 -4.462 -18.618 1.00 77.25 88 ILE A C 1
ATOM 687 O O . ILE A 1 88 ? 22.740 -4.219 -18.746 1.00 77.25 88 ILE A O 1
ATOM 691 N N . LEU A 1 89 ? 21.068 -5.625 -18.146 1.00 70.75 89 LEU A N 1
ATOM 692 C CA . LEU A 1 89 ? 21.913 -6.753 -17.755 1.00 70.75 89 LEU A CA 1
ATOM 693 C C . LEU A 1 89 ? 22.391 -7.572 -18.965 1.00 70.75 89 LEU A C 1
ATOM 695 O O . LEU A 1 89 ? 23.562 -7.953 -18.988 1.00 70.75 89 LEU A O 1
ATOM 699 N N . GLU A 1 90 ? 21.508 -7.808 -19.942 1.00 63.94 90 GLU A N 1
ATOM 700 C CA . GLU A 1 90 ? 21.839 -8.364 -21.270 1.00 63.94 90 GLU A CA 1
ATOM 701 C C . GLU A 1 90 ? 22.632 -7.337 -22.121 1.00 63.94 90 GLU A C 1
ATOM 703 O O . GLU A 1 90 ? 23.603 -7.741 -22.799 1.00 63.94 90 GLU A O 1
#

Radius of gyration: 22.61 Å; chains: 1; bounding box: 58×18×56 Å

Sequence (90 aa):
MKRAGIVFLLLCFFLMGIIAGKPTRDTASQDLKERLDDFEKEIVTPGNEYTPVSEEKVDPNLSNSLAKQGENIINGIFDVAFKLIKNILE

Secondary structure (DSSP, 8-state):
-HHHHHHHHHHHHHHHHHHHTSPPS--HHHHHHHHHHHHHHHHHSTT------------HHHHHHHHHHHHHHHHHHHHHHHHHHHHHH-

pLDDT: mean 75.53, std 9.04, range [53.53, 88.44]